Protein AF-U2KYF9-F1 (afdb_monomer_lite)

Secondary structure (DSSP, 8-state):
---HHHHHHHHHHHHHHHHHHHHHHHHHHHHHHHH-TT-TTHHHHHHHHHHHSSB---BTTBPPPHHHHHHHTGGGTHHHHH-HHHHHHHHHHHHHHHT----S-HHHHHHHHHHHHHHHHHHHHHHHHHHSB--HHHHHHHHHHHHHTTT-----

Organism: NCBI:txid411473

pLDDT: mean 89.83, std 11.72, range [38.5, 98.12]

Foldseek 3Di:
DPDPPVVLVVVLVVQLVLQAVLQVLLLLLLLLCLQCVPAPCNVVSLVSNQVSDFFDDARPNAFDALVSSLVSHCVVVLCCLQDLVNQVVSQVVSCVVRVHDGPDDSNVSSVLSSVLSVVLSSVSSNCCNVPRGHDSVVSVVSSVVSSVVVVNDDDD

Sequence (156 aa):
MRLFVTERADLLRDLERELSSRTDKIIDTIIQLYLFPENADAKKWKFEIARNLNSVSVIKKKLPTAKQLYKWTYYKKWDLVTDIAWMSVTIRDIEYKCHAKVTEPVETVCKDVDDICCKYFHWLTHELSTYGCVANAQIDEKLDELLRDKGRFNNM

Structure (mmCIF, N/CA/C/O backbone):
data_AF-U2KYF9-F1
#
_entry.id   AF-U2KYF9-F1
#
loop_
_atom_site.group_PDB
_atom_site.id
_atom_site.type_symbol
_atom_site.label_atom_id
_atom_site.label_alt_id
_atom_site.label_comp_id
_atom_site.label_asym_id
_atom_site.label_entity_id
_atom_site.label_seq_id
_atom_site.pdbx_PDB_ins_code
_atom_site.Cartn_x
_atom_site.Cartn_y
_atom_site.Cartn_z
_atom_site.occupancy
_atom_site.B_iso_or_equiv
_atom_site.auth_seq_id
_atom_site.auth_comp_id
_atom_site.auth_asym_id
_atom_site.auth_atom_id
_atom_site.pdbx_PDB_model_num
ATOM 1 N N . MET A 1 1 ? 33.508 12.098 -24.186 1.00 41.44 1 MET A N 1
ATOM 2 C CA . MET A 1 1 ? 32.037 12.248 -24.106 1.00 41.44 1 MET A CA 1
ATOM 3 C C . MET A 1 1 ? 31.478 11.239 -23.094 1.00 41.44 1 MET A C 1
ATOM 5 O O . MET A 1 1 ? 31.289 10.080 -23.433 1.00 41.44 1 MET A O 1
ATOM 9 N N . ARG A 1 2 ? 31.316 11.645 -21.823 1.00 40.03 2 ARG A N 1
ATOM 10 C CA . ARG A 1 2 ? 30.816 10.827 -20.689 1.00 40.03 2 ARG A CA 1
ATOM 11 C C . ARG A 1 2 ? 29.688 11.578 -19.950 1.00 40.03 2 ARG A C 1
ATOM 13 O O . ARG A 1 2 ? 29.793 11.831 -18.760 1.00 40.03 2 ARG A O 1
ATOM 20 N N . LEU A 1 3 ? 28.637 11.983 -20.667 1.00 43.81 3 LEU A N 1
ATOM 21 C CA . LEU A 1 3 ? 27.519 12.764 -20.097 1.00 43.81 3 LEU A CA 1
ATOM 22 C C . LEU A 1 3 ? 26.233 11.943 -19.856 1.00 43.81 3 LEU A C 1
ATOM 24 O O . LEU A 1 3 ? 25.348 12.388 -19.144 1.00 43.81 3 LEU A O 1
ATOM 28 N N . PHE A 1 4 ? 26.132 10.711 -20.369 1.00 50.03 4 PHE A N 1
ATOM 29 C CA . PHE A 1 4 ? 24.870 9.945 -20.341 1.00 50.03 4 PHE A CA 1
ATOM 30 C C . PHE A 1 4 ? 24.603 9.124 -19.067 1.00 50.03 4 P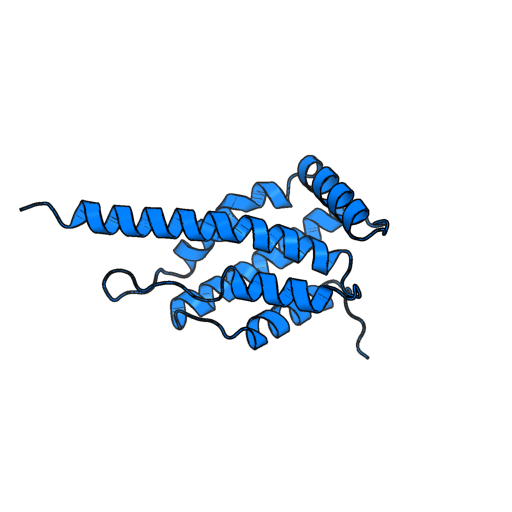HE A C 1
A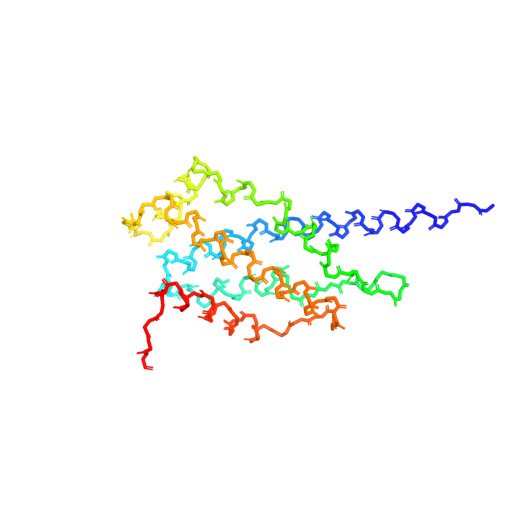TOM 32 O O . PHE A 1 4 ? 23.476 8.652 -18.868 1.00 50.03 4 PHE A O 1
ATOM 39 N N . VAL A 1 5 ? 25.632 8.881 -18.247 1.00 54.34 5 VAL A N 1
ATOM 40 C CA . VAL A 1 5 ? 25.530 8.027 -17.047 1.00 54.34 5 VAL A CA 1
ATOM 41 C C . VAL A 1 5 ? 24.889 8.794 -15.889 1.00 54.34 5 VAL A C 1
ATOM 43 O O . VAL A 1 5 ? 24.039 8.234 -15.199 1.00 54.34 5 VAL A O 1
ATOM 46 N N . THR A 1 6 ? 25.227 10.075 -15.735 1.00 61.53 6 THR A N 1
ATOM 47 C CA . THR A 1 6 ? 24.684 10.978 -14.710 1.00 61.53 6 THR A CA 1
ATOM 48 C C . THR A 1 6 ? 23.179 11.172 -14.881 1.00 61.53 6 THR A C 1
ATOM 50 O O . THR A 1 6 ? 22.431 10.807 -13.983 1.00 61.53 6 THR A O 1
ATOM 53 N N . GLU A 1 7 ? 22.706 11.530 -16.080 1.00 75.12 7 GLU A N 1
ATOM 54 C CA . GLU A 1 7 ? 21.271 11.760 -16.337 1.00 75.12 7 GLU A CA 1
ATOM 55 C C . GLU A 1 7 ? 20.382 10.549 -16.013 1.00 75.12 7 GLU A C 1
ATOM 57 O O . GLU A 1 7 ? 19.276 10.690 -15.503 1.00 75.12 7 GLU A O 1
ATOM 62 N N . ARG A 1 8 ? 20.844 9.323 -16.303 1.00 77.50 8 ARG A N 1
ATOM 63 C CA . ARG A 1 8 ? 20.060 8.116 -15.986 1.00 77.50 8 ARG A CA 1
ATOM 64 C C . ARG A 1 8 ? 20.015 7.866 -14.482 1.00 77.50 8 ARG A C 1
ATOM 66 O O . ARG A 1 8 ? 18.974 7.467 -13.971 1.00 77.50 8 ARG A O 1
ATOM 73 N N . ALA A 1 9 ? 21.146 8.030 -13.803 1.00 82.88 9 ALA A N 1
ATOM 74 C CA . ALA A 1 9 ? 21.234 7.828 -12.364 1.00 82.88 9 ALA A CA 1
ATOM 75 C C . ALA A 1 9 ? 20.440 8.889 -11.590 1.00 82.88 9 ALA A C 1
ATOM 77 O O . ALA A 1 9 ? 19.928 8.583 -10.516 1.00 82.88 9 ALA A O 1
ATOM 78 N N . ASP A 1 10 ? 20.338 10.103 -12.125 1.00 86.38 10 ASP A N 1
ATOM 79 C CA . ASP A 1 10 ? 19.554 11.189 -11.537 1.00 86.38 10 ASP A CA 1
ATOM 80 C C . ASP A 1 10 ? 18.050 10.927 -11.714 1.00 86.38 10 ASP A C 1
ATOM 82 O O . ASP A 1 10 ? 17.328 10.902 -10.723 1.00 86.38 10 ASP A O 1
ATOM 86 N N . LEU A 1 11 ? 17.598 10.543 -12.918 1.00 85.81 11 LEU A N 1
ATOM 87 C CA . LEU A 1 11 ? 16.197 10.154 -13.161 1.00 85.81 11 LEU A CA 1
ATOM 88 C C . LEU A 1 11 ? 15.727 8.993 -12.270 1.00 85.81 11 LEU A C 1
ATOM 90 O O . LEU A 1 11 ? 14.596 8.987 -11.793 1.00 85.81 11 LEU A O 1
ATOM 94 N N . LEU A 1 12 ? 16.587 7.992 -12.047 1.00 86.44 12 LEU A N 1
ATOM 95 C CA . LEU A 1 12 ? 16.263 6.868 -11.162 1.00 86.44 12 LEU A CA 1
ATOM 96 C C . LEU A 1 12 ? 16.163 7.311 -9.697 1.00 86.44 12 LEU A C 1
ATOM 98 O O . LEU A 1 12 ? 15.288 6.826 -8.987 1.00 86.44 12 LEU A O 1
ATOM 102 N N . ARG A 1 13 ? 17.028 8.233 -9.258 1.00 88.44 13 ARG A N 1
ATOM 103 C CA . ARG A 1 13 ? 16.991 8.796 -7.900 1.00 88.44 13 ARG A CA 1
ATOM 104 C C . ARG A 1 13 ? 15.761 9.669 -7.675 1.00 88.44 13 ARG A C 1
ATOM 106 O O . ARG A 1 13 ? 15.155 9.588 -6.609 1.00 88.44 13 ARG A O 1
ATOM 113 N N . ASP A 1 14 ? 15.372 10.464 -8.667 1.00 88.88 14 ASP A N 1
ATOM 114 C CA . ASP A 1 14 ? 14.158 11.276 -8.597 1.00 88.88 14 ASP A CA 1
ATOM 115 C C . ASP A 1 14 ? 12.908 10.398 -8.507 1.00 88.88 14 ASP A C 1
ATOM 117 O O . ASP A 1 14 ? 12.078 10.623 -7.624 1.00 88.88 14 ASP A O 1
ATOM 121 N N . LEU A 1 15 ? 12.819 9.349 -9.335 1.00 88.75 15 LEU A N 1
ATOM 122 C CA . LEU A 1 15 ? 11.722 8.384 -9.266 1.00 88.75 15 LEU A CA 1
ATOM 123 C C . LEU A 1 15 ? 11.694 7.654 -7.915 1.00 88.75 15 LEU A C 1
ATOM 125 O O . LEU A 1 15 ? 10.640 7.514 -7.305 1.00 88.75 15 LEU A O 1
ATOM 129 N N . GLU A 1 16 ? 12.844 7.203 -7.418 1.00 91.88 16 GLU A N 1
ATOM 130 C CA . GLU A 1 16 ? 12.946 6.556 -6.108 1.00 91.88 16 GLU A CA 1
ATOM 131 C C . GLU A 1 16 ? 12.447 7.468 -4.976 1.00 91.88 16 GLU A C 1
ATOM 133 O O . GLU A 1 16 ? 11.698 7.020 -4.105 1.00 91.88 16 GLU A O 1
ATOM 138 N N . ARG A 1 17 ? 12.818 8.753 -4.997 1.00 89.94 17 ARG A N 1
ATOM 139 C CA . ARG A 1 17 ? 12.352 9.744 -4.017 1.00 89.94 17 ARG A CA 1
ATOM 140 C C . ARG A 1 17 ? 10.843 9.968 -4.115 1.00 89.94 17 ARG A C 1
ATOM 142 O O . ARG A 1 17 ? 10.169 10.022 -3.088 1.00 89.94 17 ARG A O 1
ATOM 149 N N . GLU A 1 18 ? 10.320 10.091 -5.332 1.00 89.88 18 GLU A N 1
ATOM 150 C CA . GLU A 1 18 ? 8.889 10.259 -5.595 1.00 89.88 18 GLU A CA 1
ATOM 151 C C . GLU A 1 18 ? 8.074 9.072 -5.062 1.00 89.88 18 GLU A C 1
ATOM 153 O O . GLU A 1 18 ? 7.121 9.264 -4.304 1.00 89.88 18 GLU A O 1
ATOM 158 N N . LEU A 1 19 ? 8.480 7.845 -5.401 1.00 91.06 19 LEU A N 1
ATOM 159 C CA . LEU A 1 19 ? 7.808 6.619 -4.967 1.00 91.06 19 LEU A CA 1
ATOM 160 C C . LEU A 1 19 ? 7.846 6.457 -3.448 1.00 91.06 19 LEU A C 1
ATOM 162 O O . LEU A 1 19 ? 6.818 6.168 -2.832 1.00 91.06 19 LEU A O 1
ATOM 166 N N . SER A 1 20 ? 9.003 6.702 -2.831 1.00 89.94 20 SER A N 1
ATOM 167 C CA . SER A 1 20 ? 9.147 6.597 -1.381 1.00 89.94 20 SER A CA 1
ATOM 168 C C . SER A 1 20 ? 8.264 7.604 -0.640 1.00 89.94 20 SER A C 1
ATOM 170 O O . SER A 1 20 ? 7.666 7.240 0.365 1.00 89.94 20 SER A O 1
ATOM 172 N N . SER A 1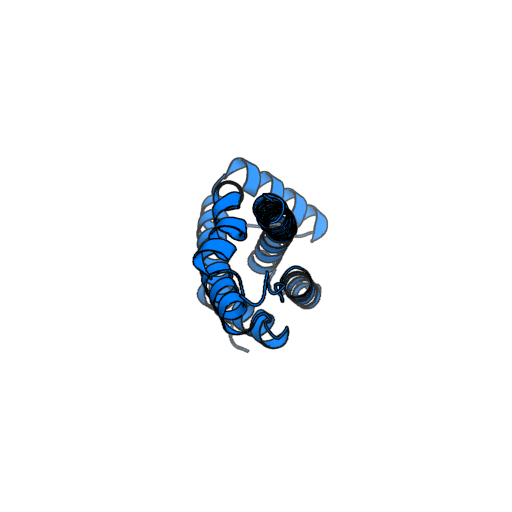 21 ? 8.140 8.838 -1.141 1.00 88.38 21 SER A N 1
ATOM 173 C CA . SER A 1 21 ? 7.265 9.865 -0.555 1.00 88.38 21 SER A CA 1
ATOM 174 C C . SER A 1 21 ? 5.779 9.499 -0.631 1.00 88.38 21 SER A C 1
ATOM 176 O O . SER A 1 21 ? 5.015 9.837 0.272 1.00 88.38 21 SER A O 1
ATOM 178 N N . ARG A 1 22 ? 5.354 8.846 -1.715 1.00 91.88 22 ARG A N 1
ATOM 179 C CA . ARG A 1 22 ? 3.960 8.417 -1.910 1.00 91.88 22 ARG A CA 1
ATOM 180 C C . ARG A 1 22 ? 3.621 7.174 -1.093 1.00 91.88 22 ARG A C 1
ATOM 182 O O . ARG A 1 22 ? 2.482 7.027 -0.668 1.00 91.88 22 ARG A O 1
ATOM 189 N N . THR A 1 23 ? 4.612 6.314 -0.860 1.00 93.25 23 THR A N 1
ATOM 190 C CA . THR A 1 23 ? 4.461 5.062 -0.105 1.00 93.25 23 THR A CA 1
ATOM 191 C C . THR A 1 23 ? 3.990 5.317 1.322 1.00 93.25 23 THR A C 1
ATOM 193 O O . THR A 1 23 ? 3.048 4.661 1.749 1.00 93.25 23 THR A O 1
ATOM 196 N N . ASP A 1 24 ? 4.570 6.300 2.018 1.00 90.88 24 ASP A N 1
ATOM 197 C CA . ASP A 1 24 ? 4.188 6.635 3.401 1.00 90.88 24 ASP A CA 1
ATOM 198 C C . ASP A 1 24 ? 2.690 6.953 3.500 1.00 90.88 24 ASP A C 1
ATOM 200 O O . ASP A 1 24 ? 1.969 6.373 4.305 1.00 90.88 24 ASP A O 1
ATOM 204 N N . LYS A 1 25 ? 2.194 7.793 2.582 1.00 91.94 25 LYS A N 1
ATOM 205 C CA . LYS A 1 25 ? 0.772 8.154 2.523 1.00 91.94 25 LYS A CA 1
ATOM 206 C C . LYS A 1 25 ? -0.120 6.949 2.254 1.00 91.94 25 LYS A C 1
ATOM 208 O O . LYS A 1 25 ? -1.182 6.839 2.844 1.00 91.94 25 LYS A O 1
ATOM 213 N N . ILE A 1 26 ? 0.300 6.056 1.358 1.00 95.38 26 ILE A N 1
ATOM 214 C CA . ILE A 1 26 ? -0.467 4.847 1.042 1.00 95.38 26 ILE A CA 1
ATOM 215 C C . ILE A 1 26 ? -0.560 3.939 2.269 1.00 95.38 26 ILE A C 1
ATOM 217 O O . ILE A 1 26 ? -1.640 3.432 2.548 1.00 95.38 26 ILE A O 1
ATOM 221 N N . ILE A 1 27 ? 0.539 3.760 3.005 1.00 95.44 27 ILE A N 1
ATOM 222 C CA . ILE A 1 27 ? 0.562 2.959 4.234 1.00 95.44 27 ILE A CA 1
ATOM 223 C C . ILE A 1 27 ? -0.394 3.555 5.273 1.00 95.44 27 ILE A C 1
ATOM 225 O O . ILE A 1 27 ? -1.253 2.833 5.774 1.00 95.44 27 ILE A O 1
ATOM 229 N N . ASP A 1 28 ? -0.316 4.863 5.533 1.00 93.88 28 ASP A N 1
ATOM 230 C CA . ASP A 1 28 ? -1.218 5.545 6.471 1.00 93.88 28 ASP A CA 1
ATOM 231 C C . ASP A 1 28 ? -2.691 5.327 6.096 1.00 93.88 28 ASP A C 1
ATOM 233 O O . ASP A 1 28 ? -3.523 4.991 6.942 1.00 93.88 28 ASP A O 1
ATOM 237 N N . THR A 1 29 ? -3.020 5.462 4.810 1.00 95.44 29 THR A N 1
ATOM 238 C CA . THR A 1 29 ? -4.387 5.273 4.318 1.00 95.44 29 THR A CA 1
ATOM 239 C C . THR A 1 29 ? -4.839 3.807 4.365 1.00 95.44 29 THR A C 1
ATOM 241 O O . THR A 1 29 ? -6.010 3.537 4.635 1.00 95.44 29 THR A O 1
ATOM 244 N N . ILE A 1 30 ? -3.933 2.841 4.168 1.00 96.50 30 ILE A N 1
ATOM 245 C CA . ILE A 1 30 ? -4.225 1.411 4.371 1.00 96.50 30 ILE A CA 1
ATOM 246 C C . ILE A 1 30 ? -4.533 1.133 5.846 1.00 96.50 30 ILE A C 1
ATOM 248 O O . ILE A 1 30 ? -5.486 0.410 6.130 1.00 96.50 30 ILE A O 1
ATOM 252 N N . ILE A 1 31 ? -3.789 1.729 6.785 1.00 96.25 31 ILE A N 1
ATOM 253 C CA . ILE A 1 31 ? -4.060 1.587 8.224 1.00 96.25 31 ILE A CA 1
ATOM 254 C C . ILE A 1 31 ? -5.460 2.124 8.552 1.00 96.25 31 ILE A C 1
ATOM 256 O O . ILE A 1 31 ? -6.228 1.453 9.237 1.00 96.25 31 ILE A O 1
ATOM 260 N N . GLN A 1 32 ? -5.835 3.290 8.016 1.00 95.50 32 GLN A N 1
ATOM 261 C CA . GLN A 1 32 ? -7.180 3.852 8.200 1.00 95.50 32 GLN A CA 1
ATOM 262 C C . GLN A 1 32 ? -8.277 2.910 7.690 1.00 95.50 32 GLN A C 1
ATOM 264 O O . GLN A 1 32 ? -9.239 2.643 8.409 1.00 95.50 32 GLN A O 1
ATOM 269 N N . LEU A 1 33 ? -8.114 2.374 6.476 1.00 95.75 33 LEU A N 1
ATOM 270 C CA . LEU A 1 33 ? -9.057 1.421 5.885 1.00 95.75 33 LEU A CA 1
ATOM 271 C C . LEU A 1 33 ? -9.147 0.113 6.672 1.00 95.75 33 LEU A C 1
ATOM 273 O O . LEU A 1 33 ? -10.229 -0.453 6.785 1.00 95.75 33 LEU A O 1
ATOM 277 N N . TYR A 1 34 ? -8.028 -0.365 7.208 1.00 96.12 34 TYR A N 1
ATOM 278 C CA . TYR A 1 34 ? -7.990 -1.578 8.013 1.00 96.12 34 TYR A CA 1
ATOM 279 C C . TYR A 1 34 ? -8.737 -1.415 9.343 1.00 96.12 34 TYR A C 1
ATOM 281 O O . TYR A 1 34 ? -9.508 -2.295 9.724 1.00 96.12 34 TYR A O 1
ATOM 289 N N . LEU A 1 35 ? -8.527 -0.288 10.028 1.00 95.00 35 LEU A N 1
ATOM 290 C CA . LEU A 1 35 ? -9.131 -0.011 11.334 1.00 95.00 35 LEU A CA 1
ATOM 291 C C . LEU A 1 35 ? -10.610 0.371 11.226 1.00 95.00 35 LEU A C 1
ATOM 293 O O . LEU A 1 35 ? -11.414 -0.023 12.067 1.00 95.00 35 LEU A O 1
ATOM 297 N N . PHE A 1 36 ? -10.977 1.135 10.194 1.00 93.94 36 PHE A N 1
ATOM 298 C CA . PHE A 1 36 ? -12.325 1.676 10.027 1.00 93.94 36 PHE A CA 1
ATOM 299 C C . PHE A 1 36 ? -12.872 1.448 8.605 1.00 93.94 36 PHE A C 1
ATOM 301 O O . PHE A 1 36 ? -13.176 2.410 7.895 1.00 93.94 36 PHE A O 1
ATOM 308 N N . PRO A 1 37 ? -13.048 0.184 8.177 1.00 91.25 37 PRO A N 1
ATOM 309 C CA . PRO A 1 37 ? -13.467 -0.160 6.812 1.00 91.25 37 PRO A CA 1
ATOM 310 C C . PRO A 1 37 ? -14.864 0.367 6.445 1.00 91.25 37 PRO A C 1
ATOM 312 O O . PRO A 1 37 ? -15.136 0.645 5.279 1.00 91.25 37 PRO A O 1
ATOM 315 N N . GLU A 1 38 ? -15.739 0.541 7.438 1.00 89.19 38 GLU A N 1
ATOM 316 C CA . GLU A 1 38 ? -17.117 1.027 7.276 1.00 89.19 38 GLU A CA 1
ATOM 317 C C . GLU A 1 38 ? -17.249 2.552 7.438 1.00 89.19 38 GLU A C 1
ATOM 319 O O . GLU A 1 38 ? -18.356 3.092 7.424 1.00 89.19 38 GLU A O 1
ATOM 324 N N . ASN A 1 39 ? -16.136 3.276 7.605 1.00 91.75 39 ASN A N 1
ATOM 325 C CA . ASN A 1 39 ? -16.174 4.730 7.722 1.00 91.75 39 ASN A CA 1
ATOM 326 C C . ASN A 1 39 ? -16.763 5.363 6.448 1.00 91.75 39 ASN A C 1
ATOM 328 O O . ASN A 1 39 ? -16.468 4.933 5.332 1.00 91.75 39 ASN A O 1
ATOM 332 N N . ALA A 1 40 ? -17.543 6.436 6.599 1.00 90.19 40 ALA A N 1
ATOM 333 C CA . ALA A 1 40 ? -18.086 7.192 5.469 1.00 90.19 40 ALA A CA 1
ATOM 334 C C . ALA A 1 40 ? -16.993 7.680 4.491 1.00 90.19 40 ALA A C 1
ATOM 336 O O . ALA A 1 40 ? -17.234 7.776 3.286 1.00 90.19 40 ALA A O 1
ATOM 337 N N . ASP A 1 41 ? -15.781 7.928 4.993 1.00 92.00 41 ASP A N 1
ATOM 338 C CA . ASP A 1 41 ? -14.621 8.342 4.205 1.00 92.00 41 ASP A CA 1
ATOM 339 C C . ASP A 1 41 ? -13.846 7.175 3.563 1.00 92.00 41 ASP A C 1
ATOM 341 O O . ASP A 1 41 ? -12.932 7.422 2.776 1.00 92.00 41 ASP A O 1
ATOM 345 N N . ALA A 1 42 ? -14.211 5.908 3.789 1.00 91.56 42 ALA A N 1
ATOM 346 C CA . ALA A 1 42 ? -13.469 4.757 3.257 1.00 91.56 42 ALA A CA 1
ATOM 347 C C . ALA A 1 42 ? -13.318 4.803 1.724 1.00 91.56 42 ALA A C 1
ATOM 349 O O . ALA A 1 42 ? -12.248 4.540 1.172 1.00 91.56 42 ALA A O 1
ATOM 350 N N . LYS A 1 43 ? -14.362 5.231 1.003 1.00 91.56 43 LYS A N 1
ATOM 351 C CA . LYS A 1 43 ? -14.289 5.419 -0.456 1.00 91.56 43 LYS A CA 1
ATOM 352 C C . LYS A 1 43 ? -13.283 6.507 -0.854 1.00 91.56 43 LYS A C 1
ATOM 354 O O . LYS A 1 43 ? -12.589 6.374 -1.861 1.00 91.56 43 LYS A O 1
ATOM 359 N N . LYS A 1 44 ? -13.197 7.584 -0.071 1.00 93.94 44 LYS A N 1
ATOM 360 C CA . LYS A 1 44 ? -12.234 8.670 -0.286 1.00 93.94 44 LYS A CA 1
ATOM 361 C C . LYS A 1 44 ? -10.807 8.183 -0.031 1.00 93.94 44 LYS A C 1
ATOM 363 O O . LYS A 1 44 ? -9.927 8.491 -0.826 1.00 93.94 44 LYS A O 1
ATOM 368 N N . TRP A 1 45 ? -10.592 7.380 1.004 1.00 95.12 45 TRP A N 1
ATOM 369 C CA . TRP A 1 45 ? -9.292 6.782 1.320 1.00 95.12 45 TRP A CA 1
ATOM 370 C C . TRP A 1 45 ? -8.783 5.867 0.200 1.00 95.12 45 TRP A C 1
ATOM 372 O O . TRP A 1 45 ? -7.648 6.012 -0.252 1.00 95.12 45 TRP A O 1
ATOM 382 N N . LYS A 1 46 ? -9.634 4.998 -0.356 1.00 94.06 46 LYS A N 1
ATOM 383 C CA . LYS A 1 46 ? -9.261 4.186 -1.531 1.00 94.06 46 LYS A CA 1
ATOM 384 C C . LYS A 1 46 ? -8.858 5.050 -2.731 1.00 94.06 46 LYS A C 1
ATOM 386 O O . LYS A 1 46 ? -7.814 4.835 -3.348 1.00 94.06 46 LYS A O 1
ATOM 391 N N . PHE A 1 47 ? -9.625 6.107 -2.996 1.00 93.56 47 PHE A N 1
ATOM 392 C CA . PHE A 1 47 ? -9.297 7.069 -4.045 1.00 93.56 47 PHE A CA 1
ATOM 393 C C . PHE A 1 47 ? -7.966 7.798 -3.794 1.00 93.56 47 PHE A C 1
ATOM 395 O O . PHE A 1 47 ? -7.218 8.057 -4.739 1.00 93.56 47 PHE A O 1
ATOM 402 N N . GLU A 1 48 ? -7.639 8.119 -2.541 1.00 94.06 48 GLU A N 1
ATOM 403 C CA . GLU A 1 48 ? -6.344 8.692 -2.164 1.00 94.06 48 GLU A CA 1
ATOM 404 C C . GLU A 1 48 ? -5.195 7.721 -2.453 1.00 94.06 48 GLU A C 1
ATOM 406 O O . GLU A 1 48 ? -4.199 8.137 -3.053 1.00 94.06 48 GLU A O 1
ATOM 411 N N . ILE A 1 49 ? -5.336 6.433 -2.127 1.00 94.44 49 ILE A N 1
ATOM 412 C CA . ILE A 1 49 ? -4.337 5.408 -2.471 1.00 94.44 49 ILE A CA 1
ATOM 413 C C . ILE A 1 49 ? -4.130 5.356 -3.988 1.00 94.44 49 ILE A C 1
ATOM 415 O O . ILE A 1 49 ? -2.997 5.495 -4.463 1.00 94.44 49 ILE A O 1
ATOM 419 N N . ALA A 1 50 ? -5.221 5.253 -4.751 1.00 92.62 50 ALA A N 1
ATOM 420 C CA . ALA A 1 50 ? -5.165 5.193 -6.207 1.00 92.62 50 ALA A CA 1
ATOM 421 C C . ALA A 1 50 ? -4.498 6.438 -6.817 1.00 92.62 50 ALA A C 1
ATOM 423 O O . ALA A 1 50 ? -3.709 6.341 -7.752 1.00 92.62 50 ALA A O 1
ATOM 424 N N . ARG A 1 51 ? -4.740 7.630 -6.264 1.00 90.31 51 ARG A N 1
ATOM 425 C CA . ARG A 1 51 ? -4.104 8.865 -6.749 1.00 90.31 51 ARG A CA 1
ATOM 426 C C . ARG A 1 51 ? -2.632 8.997 -6.389 1.00 90.31 51 ARG A C 1
ATOM 428 O O . ARG A 1 51 ? -1.914 9.695 -7.104 1.00 90.31 51 ARG A O 1
ATOM 435 N N . ASN A 1 52 ? -2.185 8.398 -5.288 1.00 91.12 52 ASN A N 1
ATOM 436 C CA . ASN A 1 52 ? -0.789 8.501 -4.876 1.00 91.12 52 ASN A CA 1
ATOM 437 C C . ASN A 1 52 ? 0.119 7.634 -5.759 1.00 91.12 52 ASN A C 1
ATOM 439 O O . ASN A 1 52 ? 1.196 8.097 -6.139 1.00 91.12 52 ASN A O 1
ATOM 443 N N . LEU A 1 53 ? -0.297 6.420 -6.138 1.00 88.44 53 LEU A N 1
ATOM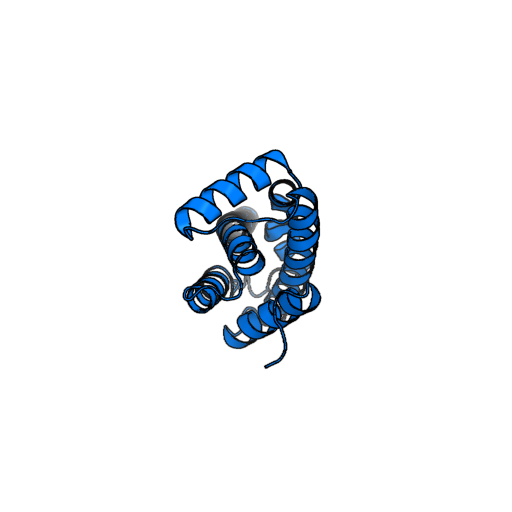 444 C CA . LEU A 1 53 ? 0.524 5.545 -6.979 1.00 88.44 53 LEU A CA 1
ATOM 445 C C . LEU A 1 53 ? -0.308 4.613 -7.872 1.00 88.44 53 LEU A C 1
ATOM 447 O O . LEU A 1 53 ? -0.505 3.446 -7.554 1.00 88.44 53 LEU A O 1
ATOM 451 N N . ASN A 1 54 ? -0.726 5.118 -9.033 1.00 90.94 54 ASN A N 1
ATOM 452 C CA . ASN A 1 54 ? -1.359 4.324 -10.095 1.00 90.94 54 ASN A CA 1
ATOM 453 C C . ASN A 1 54 ? -0.559 4.278 -11.402 1.00 90.94 54 ASN A C 1
ATOM 455 O O . ASN A 1 54 ? -1.002 3.669 -12.370 1.00 90.94 54 ASN A O 1
ATOM 459 N N . SER A 1 55 ? 0.589 4.948 -11.480 1.00 92.62 55 SER A N 1
ATOM 460 C CA . SER A 1 55 ? 1.398 4.995 -12.697 1.00 92.62 55 SER A CA 1
ATOM 461 C C . SER A 1 55 ? 2.868 5.238 -12.394 1.00 92.62 55 SER A C 1
ATOM 463 O O . SER A 1 55 ? 3.222 5.825 -11.370 1.00 92.62 55 SER A O 1
ATOM 465 N N . VAL A 1 56 ? 3.728 4.764 -13.296 1.00 91.75 56 VAL A N 1
ATOM 466 C CA . VAL A 1 56 ? 5.176 4.974 -13.254 1.00 91.75 56 VAL A CA 1
ATOM 467 C C . VAL A 1 56 ? 5.692 5.380 -14.627 1.00 91.75 56 VAL A C 1
ATOM 469 O O . VAL A 1 56 ? 5.310 4.829 -15.659 1.00 91.75 56 VAL A O 1
ATOM 472 N N . SER A 1 57 ? 6.596 6.353 -14.639 1.00 86.38 57 SER A N 1
ATOM 473 C CA . SER A 1 57 ? 7.168 6.875 -15.876 1.00 86.38 57 SER A CA 1
ATOM 474 C C . SER A 1 57 ? 8.157 5.896 -16.509 1.00 86.38 57 SER A C 1
ATOM 476 O O . SER A 1 57 ? 8.977 5.263 -15.838 1.00 86.38 57 SER A O 1
ATOM 478 N N . VAL A 1 58 ? 8.135 5.829 -17.840 1.00 84.81 58 VAL A N 1
ATOM 479 C CA . VAL A 1 58 ? 9.126 5.092 -18.629 1.00 84.81 58 VAL A CA 1
ATOM 480 C C . VAL A 1 58 ? 10.475 5.812 -18.554 1.00 84.81 58 VAL A C 1
ATOM 482 O O . VAL A 1 58 ? 10.590 6.981 -18.915 1.00 84.81 58 VAL A O 1
ATOM 485 N N . ILE A 1 59 ? 11.536 5.100 -18.170 1.00 83.44 59 ILE A N 1
ATOM 486 C CA . ILE A 1 59 ? 12.899 5.639 -18.120 1.00 83.44 59 ILE A CA 1
ATOM 487 C C . ILE A 1 59 ? 13.681 5.126 -19.328 1.00 83.44 59 ILE A C 1
ATOM 489 O O . ILE A 1 59 ? 13.958 3.934 -19.452 1.00 83.44 59 ILE A O 1
ATOM 493 N N . LYS A 1 60 ? 14.073 6.034 -20.233 1.00 79.50 60 LYS A N 1
ATOM 494 C CA . LYS A 1 60 ? 14.853 5.711 -21.448 1.00 79.50 60 LYS A CA 1
ATOM 495 C C . LYS A 1 60 ? 14.267 4.511 -22.223 1.00 79.50 60 LYS A C 1
ATOM 497 O O . LYS A 1 60 ? 14.986 3.574 -22.564 1.00 79.50 60 LYS A O 1
ATOM 502 N N . LYS A 1 61 ? 12.958 4.566 -22.510 1.00 82.69 61 LYS A N 1
ATOM 503 C CA . LYS A 1 61 ? 12.168 3.546 -23.238 1.00 82.69 61 LYS A CA 1
ATOM 504 C C . LYS A 1 61 ? 11.924 2.221 -22.494 1.00 82.69 61 LYS A C 1
ATOM 506 O O . LYS A 1 61 ? 11.441 1.280 -23.114 1.00 82.69 61 LYS A O 1
ATOM 511 N N . LYS A 1 62 ? 12.254 2.115 -21.202 1.00 87.31 62 LYS A N 1
ATOM 512 C CA . LYS A 1 62 ? 11.975 0.919 -20.391 1.00 87.31 62 LYS A CA 1
ATOM 513 C C . LYS A 1 62 ? 11.269 1.277 -19.087 1.00 87.31 62 LYS A C 1
ATOM 515 O O . LYS A 1 62 ? 11.622 2.265 -18.446 1.00 87.31 62 LYS A O 1
ATOM 520 N N . LEU A 1 63 ? 10.296 0.463 -18.692 1.00 90.88 63 LEU A N 1
ATOM 521 C CA . LEU A 1 63 ? 9.708 0.535 -17.358 1.00 90.88 63 LEU A CA 1
ATOM 522 C C . LEU A 1 63 ? 10.699 -0.011 -16.316 1.00 90.88 63 LEU A C 1
ATOM 524 O O . LEU A 1 63 ? 11.499 -0.901 -16.637 1.00 90.88 63 LEU A O 1
ATOM 528 N N . PRO A 1 64 ? 10.691 0.513 -15.080 1.00 92.50 64 PRO A N 1
ATOM 529 C CA . PRO A 1 64 ? 11.402 -0.114 -13.976 1.00 92.50 64 PRO A CA 1
ATOM 530 C C . PRO A 1 64 ? 10.851 -1.517 -13.701 1.00 92.50 64 PRO A C 1
ATOM 532 O O . PRO A 1 64 ? 9.663 -1.782 -13.858 1.00 92.50 64 PRO A O 1
ATOM 535 N N . THR A 1 65 ? 11.720 -2.424 -13.261 1.00 94.75 65 THR A N 1
ATOM 536 C CA . THR A 1 65 ? 11.299 -3.790 -12.908 1.00 94.75 65 THR A CA 1
ATOM 537 C C . THR A 1 65 ? 10.469 -3.804 -11.622 1.00 94.75 65 THR A C 1
ATOM 539 O O . THR A 1 65 ? 10.719 -2.987 -10.732 1.00 94.75 65 THR A O 1
ATOM 542 N N . ALA A 1 66 ? 9.564 -4.779 -11.464 1.00 95.69 66 ALA A N 1
ATOM 543 C CA . ALA A 1 66 ? 8.778 -4.950 -10.235 1.00 95.69 66 ALA A CA 1
ATOM 544 C C . ALA A 1 66 ? 9.666 -4.973 -8.980 1.00 95.69 66 ALA A C 1
ATOM 546 O O . ALA A 1 66 ? 9.422 -4.248 -8.022 1.00 95.69 66 ALA A O 1
ATOM 547 N N . LYS A 1 67 ? 10.787 -5.709 -9.032 1.00 95.56 67 LYS A N 1
ATOM 548 C CA . LYS A 1 67 ? 11.771 -5.775 -7.940 1.00 95.56 67 LYS A CA 1
ATOM 549 C C . LYS A 1 67 ? 12.332 -4.402 -7.555 1.00 95.56 67 LYS A C 1
ATOM 551 O O . LYS A 1 67 ? 12.559 -4.144 -6.376 1.00 95.56 67 LYS A O 1
ATOM 556 N N . GLN A 1 68 ? 12.594 -3.529 -8.528 1.00 93.94 68 GLN A N 1
ATOM 557 C CA . GLN A 1 68 ? 13.080 -2.174 -8.252 1.00 93.94 68 GLN A CA 1
ATOM 558 C C . GLN A 1 68 ? 11.985 -1.292 -7.661 1.00 93.94 68 GLN A C 1
ATOM 560 O O . GLN A 1 68 ? 12.236 -0.624 -6.663 1.00 93.94 68 GLN A O 1
ATOM 565 N N . LEU A 1 69 ? 10.779 -1.326 -8.231 1.00 95.06 69 LEU A N 1
ATOM 566 C CA . LEU A 1 69 ? 9.637 -0.574 -7.711 1.00 95.06 69 LEU A CA 1
ATOM 567 C C . LEU A 1 69 ? 9.309 -0.991 -6.271 1.00 95.06 69 LEU A C 1
ATOM 569 O O . LEU A 1 69 ? 9.146 -0.132 -5.411 1.00 95.06 69 LEU A O 1
ATOM 573 N N . TYR A 1 70 ? 9.305 -2.292 -5.977 1.00 96.19 70 TYR A N 1
ATOM 574 C CA . TYR A 1 70 ? 9.090 -2.814 -4.626 1.00 96.19 70 TYR A CA 1
ATOM 575 C C . TYR A 1 70 ? 10.181 -2.359 -3.651 1.00 96.19 70 TYR A C 1
ATOM 577 O O . TYR A 1 70 ? 9.890 -1.904 -2.546 1.00 96.19 70 TYR A O 1
ATOM 585 N N . LYS A 1 71 ? 11.448 -2.386 -4.090 1.00 95.12 71 LYS A N 1
ATOM 586 C CA . LYS A 1 71 ? 12.579 -1.873 -3.304 1.00 95.12 71 LYS A CA 1
ATOM 587 C C . LYS A 1 71 ? 12.428 -0.386 -2.963 1.00 95.12 71 LYS A C 1
ATOM 589 O O . LYS A 1 71 ? 12.858 0.032 -1.894 1.00 95.12 71 LYS A O 1
ATOM 594 N N . TRP A 1 72 ? 11.881 0.417 -3.872 1.00 94.25 72 TRP A N 1
ATOM 595 C CA . TRP A 1 72 ? 11.713 1.865 -3.690 1.00 94.25 72 TRP A CA 1
ATOM 596 C C . TRP A 1 72 ? 10.414 2.270 -2.999 1.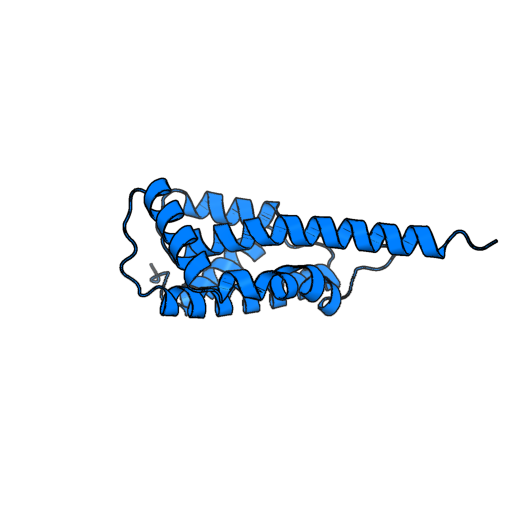00 94.25 72 TRP A C 1
ATOM 598 O O . TRP A 1 72 ? 10.249 3.442 -2.669 1.00 94.25 72 TRP A O 1
ATOM 608 N N . THR A 1 73 ? 9.513 1.316 -2.789 1.00 94.31 73 THR A N 1
ATOM 609 C CA . THR A 1 73 ? 8.246 1.518 -2.095 1.00 94.31 73 THR A CA 1
ATOM 610 C C . THR A 1 73 ? 8.312 0.834 -0.732 1.00 94.31 73 THR A C 1
ATOM 612 O O . THR A 1 73 ? 9.143 1.197 0.102 1.00 94.31 73 THR A O 1
ATOM 615 N N . TYR A 1 74 ? 7.471 -0.166 -0.496 1.00 94.56 74 TYR A N 1
ATOM 616 C CA . TYR A 1 74 ? 7.226 -0.714 0.828 1.00 94.56 74 TYR A CA 1
ATOM 617 C C . TYR A 1 74 ? 8.449 -1.369 1.477 1.00 94.56 74 TYR A C 1
ATOM 619 O O . TYR A 1 74 ? 8.644 -1.192 2.671 1.00 94.56 74 TYR A O 1
ATOM 627 N N . TYR A 1 75 ? 9.354 -2.004 0.721 1.00 93.00 75 TYR A N 1
ATOM 628 C CA . TYR A 1 75 ? 10.566 -2.598 1.313 1.00 93.00 75 TYR A CA 1
ATOM 629 C C . TYR A 1 75 ? 11.413 -1.588 2.110 1.00 93.00 75 TYR A C 1
ATOM 631 O O . TYR A 1 75 ? 12.060 -1.948 3.088 1.00 93.00 75 TYR A O 1
ATOM 639 N N . LYS A 1 76 ? 11.416 -0.313 1.703 1.00 89.25 76 LYS A N 1
ATOM 640 C CA . LYS A 1 76 ? 12.144 0.765 2.388 1.00 89.25 76 LYS A CA 1
ATOM 641 C C . LYS A 1 76 ? 11.448 1.317 3.629 1.00 89.25 76 LYS A C 1
ATOM 643 O O . LYS A 1 76 ? 12.068 2.103 4.335 1.00 89.25 76 LYS A O 1
ATOM 648 N N . LYS A 1 77 ? 10.168 0.998 3.799 1.00 87.94 77 LYS A N 1
ATOM 649 C CA . LYS A 1 77 ? 9.257 1.566 4.801 1.00 87.94 77 LYS A CA 1
ATOM 650 C C . LYS A 1 77 ? 8.622 0.492 5.681 1.00 87.94 77 LYS A C 1
ATOM 652 O O . LYS A 1 77 ? 7.729 0.777 6.469 1.00 87.94 77 LYS A O 1
ATOM 657 N N . TRP A 1 78 ? 9.053 -0.751 5.503 1.00 90.31 78 TRP A N 1
ATOM 658 C CA . TRP A 1 78 ? 8.540 -1.920 6.202 1.00 90.31 78 TRP A CA 1
ATOM 659 C C . TRP A 1 78 ? 8.752 -1.828 7.719 1.00 90.31 78 TRP A C 1
ATOM 661 O O . TRP A 1 78 ? 7.917 -2.269 8.507 1.00 90.31 78 TRP A O 1
ATOM 671 N N . ASP A 1 79 ? 9.843 -1.186 8.124 1.00 88.38 79 ASP A N 1
ATOM 672 C CA . ASP A 1 79 ? 10.155 -0.862 9.511 1.00 88.38 79 ASP A CA 1
ATOM 673 C C . ASP A 1 79 ? 9.062 -0.017 10.175 1.00 88.38 79 ASP A C 1
ATOM 675 O O . ASP A 1 79 ? 8.719 -0.280 11.321 1.00 88.38 79 ASP A O 1
ATOM 679 N N . LEU A 1 80 ? 8.444 0.924 9.453 1.00 81.31 80 LEU A N 1
ATOM 680 C CA . LEU A 1 80 ? 7.346 1.733 9.995 1.00 81.31 80 LEU A CA 1
ATOM 681 C C . LEU A 1 80 ? 6.144 0.869 10.388 1.00 81.31 80 LEU A C 1
ATOM 683 O O . LEU A 1 80 ? 5.555 1.062 11.443 1.00 81.31 80 LEU A O 1
ATOM 687 N N . VAL A 1 81 ? 5.788 -0.108 9.553 1.00 88.12 81 VAL A N 1
ATOM 688 C CA . VAL A 1 81 ? 4.604 -0.952 9.778 1.00 88.12 81 VAL A CA 1
ATOM 689 C C . VAL A 1 81 ? 4.843 -1.988 10.882 1.00 88.12 81 VAL A C 1
ATOM 691 O O . VAL A 1 81 ? 3.910 -2.379 11.585 1.00 88.12 81 VAL A O 1
ATOM 694 N N . THR A 1 82 ? 6.097 -2.406 11.061 1.00 91.12 82 THR A N 1
ATOM 695 C CA . THR A 1 82 ? 6.493 -3.417 12.053 1.00 91.12 82 THR A CA 1
ATOM 696 C C . THR A 1 82 ? 6.947 -2.834 13.394 1.00 91.12 82 THR A C 1
ATOM 698 O O . THR A 1 82 ? 7.024 -3.572 14.378 1.00 91.12 82 THR A O 1
ATOM 701 N N . ASP A 1 83 ? 7.192 -1.525 13.475 1.00 94.12 83 ASP A N 1
ATOM 702 C CA . ASP A 1 83 ? 7.466 -0.818 14.726 1.00 94.12 83 ASP A CA 1
ATOM 703 C C . ASP A 1 83 ? 6.172 -0.582 15.528 1.00 94.12 83 ASP A C 1
ATOM 705 O O . ASP A 1 83 ? 5.315 0.237 15.185 1.00 94.12 83 ASP A O 1
ATOM 709 N N . ILE A 1 84 ? 6.058 -1.284 16.657 1.00 95.38 84 ILE A N 1
ATOM 710 C CA . ILE A 1 84 ? 4.914 -1.211 17.576 1.00 95.38 84 ILE A CA 1
ATOM 711 C C . ILE A 1 84 ? 4.736 0.197 18.163 1.00 95.38 84 ILE A C 1
ATOM 713 O O . ILE A 1 84 ? 3.603 0.653 18.346 1.00 95.38 84 ILE A O 1
ATOM 717 N N . ALA A 1 85 ? 5.825 0.900 18.483 1.00 95.38 85 ALA A N 1
ATOM 718 C CA . ALA A 1 85 ? 5.751 2.226 19.087 1.00 95.38 85 ALA A CA 1
ATOM 719 C C . ALA A 1 85 ? 5.240 3.251 18.071 1.00 95.38 85 ALA A C 1
ATOM 721 O O . ALA A 1 85 ? 4.357 4.050 18.395 1.00 95.38 85 ALA A O 1
ATOM 722 N N . TRP A 1 86 ? 5.744 3.186 16.835 1.00 94.62 86 TRP A N 1
ATOM 723 C CA . TRP A 1 86 ? 5.238 4.008 15.738 1.00 94.62 86 TRP A CA 1
ATOM 724 C C . TRP A 1 86 ? 3.760 3.711 15.465 1.00 94.62 86 TRP A C 1
ATOM 726 O O . TRP A 1 86 ? 2.942 4.632 15.481 1.00 94.62 86 TRP A O 1
ATOM 736 N N . MET A 1 87 ? 3.391 2.432 15.325 1.00 96.19 87 MET A N 1
ATOM 737 C CA . MET A 1 87 ? 2.006 2.026 15.064 1.00 96.19 87 MET A CA 1
ATOM 738 C C . MET A 1 87 ? 1.053 2.494 16.169 1.00 96.19 87 MET A C 1
AT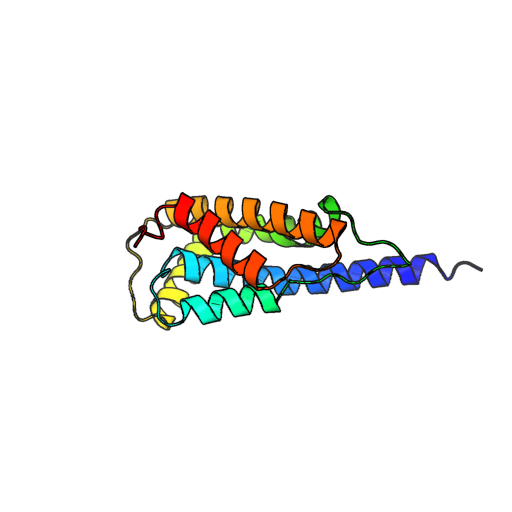OM 740 O O . MET A 1 87 ? -0.040 2.973 15.878 1.00 96.19 87 MET A O 1
ATOM 744 N N . SER A 1 88 ? 1.473 2.430 17.435 1.00 96.19 88 SER A N 1
ATOM 745 C CA . SER A 1 88 ? 0.674 2.916 18.570 1.00 96.19 88 SER A CA 1
ATOM 746 C C . SER A 1 88 ? 0.361 4.413 18.464 1.00 96.19 88 SER A C 1
ATOM 748 O O . SER A 1 88 ? -0.759 4.840 18.750 1.00 96.19 88 SER A O 1
ATOM 750 N N . VAL A 1 89 ? 1.340 5.224 18.047 1.00 95.62 89 VAL A N 1
ATOM 751 C CA . VAL A 1 89 ? 1.141 6.665 17.822 1.00 95.62 89 VAL A CA 1
ATOM 752 C C . VAL A 1 89 ? 0.206 6.893 16.636 1.00 95.62 89 VAL A C 1
ATOM 754 O O . VAL A 1 89 ? -0.745 7.665 16.758 1.00 95.62 89 VAL A O 1
ATOM 757 N N . THR A 1 90 ? 0.422 6.179 15.531 1.00 94.94 90 THR A N 1
ATOM 758 C CA . THR A 1 90 ? -0.403 6.276 14.321 1.00 94.94 90 THR A CA 1
ATOM 759 C C . THR A 1 90 ? -1.863 5.909 14.592 1.00 94.94 90 THR A C 1
ATOM 761 O O . THR A 1 90 ? -2.761 6.654 14.200 1.00 94.94 90 THR A O 1
ATOM 764 N N . ILE A 1 91 ? -2.119 4.816 15.320 1.00 95.56 91 ILE A N 1
ATOM 765 C CA . ILE A 1 91 ? -3.469 4.409 15.733 1.00 95.56 91 ILE A CA 1
ATOM 766 C C . ILE A 1 91 ? -4.133 5.528 16.533 1.00 95.56 91 ILE A C 1
ATOM 768 O O . ILE A 1 91 ? -5.234 5.941 16.183 1.00 95.56 91 ILE A O 1
ATOM 772 N N . ARG A 1 92 ? -3.454 6.078 17.546 1.00 96.06 92 ARG A N 1
ATOM 773 C CA . ARG A 1 92 ? -4.005 7.156 18.382 1.00 96.06 92 ARG A CA 1
ATOM 774 C C . ARG A 1 92 ? -4.382 8.397 17.566 1.00 96.06 92 ARG A C 1
ATOM 776 O O . ARG A 1 92 ? -5.419 9.017 17.808 1.00 96.06 92 ARG A O 1
ATOM 783 N N . ASP A 1 93 ? -3.557 8.767 16.593 1.00 95.38 93 ASP A N 1
ATOM 784 C CA . ASP A 1 93 ? -3.834 9.908 15.718 1.00 95.38 93 ASP A CA 1
ATOM 785 C C . ASP A 1 93 ? -5.032 9.634 14.793 1.00 95.38 93 ASP A C 1
ATOM 787 O O . ASP A 1 93 ? -5.825 10.536 14.505 1.00 95.38 93 ASP A O 1
ATOM 791 N N . ILE A 1 94 ? -5.190 8.390 14.334 1.00 94.00 94 ILE A N 1
ATOM 792 C CA . ILE A 1 94 ? -6.329 7.949 13.524 1.00 94.00 94 ILE A CA 1
ATOM 793 C C . ILE A 1 94 ? -7.616 7.903 14.361 1.00 94.00 94 ILE A C 1
ATOM 795 O O . ILE A 1 94 ? -8.641 8.402 13.897 1.00 94.00 94 ILE A O 1
ATOM 799 N N . GLU A 1 95 ? -7.570 7.393 15.595 1.00 94.00 95 GLU A N 1
ATOM 800 C CA . GLU A 1 95 ? -8.691 7.411 16.546 1.00 94.00 95 GLU A CA 1
ATOM 801 C C . GLU A 1 95 ? -9.201 8.837 16.783 1.00 94.00 95 GLU A C 1
ATOM 803 O O . GLU A 1 95 ? -10.406 9.093 16.733 1.00 94.00 95 GLU A O 1
ATOM 808 N N . TYR A 1 96 ? -8.279 9.787 16.980 1.00 93.94 96 TYR A N 1
ATOM 809 C CA . TYR A 1 96 ? -8.616 11.200 17.145 1.00 93.94 96 TYR A CA 1
ATOM 810 C C . TYR A 1 96 ? -9.319 11.773 15.908 1.00 93.94 96 TYR A C 1
ATOM 812 O O . TYR A 1 96 ? -10.343 12.442 16.043 1.00 93.94 96 TYR A O 1
ATOM 820 N N . LYS A 1 97 ? -8.801 11.487 14.705 1.00 91.31 97 LYS A N 1
ATOM 821 C CA . LYS A 1 97 ? -9.378 11.956 13.432 1.00 91.31 97 LYS A CA 1
ATOM 822 C C . LYS A 1 97 ? -10.742 11.335 13.131 1.00 91.31 97 LYS A C 1
ATOM 824 O O . LYS A 1 97 ? -11.602 12.010 12.578 1.00 91.31 97 LYS A O 1
ATOM 829 N N . CYS A 1 98 ? -10.926 10.058 13.461 1.00 88.56 98 CYS A N 1
ATOM 830 C CA . CYS A 1 98 ? -12.142 9.305 13.148 1.00 88.56 98 CYS A CA 1
ATOM 831 C C . CYS A 1 98 ? -13.190 9.362 14.266 1.00 88.56 98 CYS A C 1
ATOM 833 O O . CYS A 1 98 ? -14.288 8.843 14.087 1.00 88.56 98 CYS A O 1
ATOM 835 N N . HIS A 1 99 ? -12.857 9.965 15.411 1.00 90.88 99 HIS A N 1
ATOM 836 C CA . HIS A 1 99 ? -13.698 10.003 16.608 1.00 90.88 99 HIS A CA 1
ATOM 837 C C . HIS A 1 99 ? -14.172 8.611 17.065 1.00 90.88 99 HIS A C 1
ATOM 839 O O . HIS A 1 99 ? -15.296 8.447 17.541 1.00 90.88 99 HIS A O 1
ATOM 845 N N . ALA A 1 100 ? -13.306 7.605 16.933 1.00 90.69 100 ALA A N 1
ATOM 846 C CA . ALA A 1 100 ? -13.607 6.208 17.230 1.00 90.69 100 ALA A CA 1
ATOM 847 C C . ALA A 1 100 ? -12.418 5.538 17.924 1.00 90.69 100 ALA A C 1
ATOM 849 O O . ALA A 1 100 ? -11.280 5.951 17.727 1.00 90.69 100 ALA A O 1
ATOM 850 N N . LYS A 1 101 ? -12.687 4.514 18.742 1.00 91.75 101 LYS A N 1
ATOM 851 C CA . LYS A 1 101 ? -11.649 3.751 19.446 1.00 91.75 101 LYS A CA 1
ATOM 852 C C . LYS A 1 101 ? -11.353 2.438 18.739 1.00 91.75 101 LYS A C 1
ATOM 854 O O . LYS A 1 101 ? -12.279 1.727 18.355 1.00 91.75 101 LYS A O 1
ATOM 859 N N . VAL A 1 102 ? -10.076 2.105 18.655 1.00 92.62 102 VAL A N 1
ATOM 860 C CA . VAL A 1 102 ? -9.568 0.811 18.214 1.00 92.62 102 VAL A CA 1
ATOM 861 C C . VAL A 1 102 ? -9.481 -0.104 19.428 1.00 92.62 102 VAL A C 1
ATOM 863 O O . VAL A 1 102 ? -8.896 0.236 20.454 1.00 92.62 102 VAL A O 1
ATOM 866 N N . THR A 1 103 ? -10.103 -1.274 19.330 1.00 91.06 103 THR A N 1
ATOM 867 C CA . THR A 1 103 ? -10.099 -2.287 20.396 1.00 91.06 103 THR A CA 1
ATOM 868 C C . THR A 1 103 ? -9.098 -3.407 20.137 1.00 91.06 103 THR A C 1
ATOM 870 O O . THR A 1 103 ? -8.813 -4.196 21.037 1.00 91.06 103 THR A O 1
ATOM 873 N N . GLU A 1 104 ? -8.562 -3.491 18.922 1.00 93.75 104 GLU A N 1
ATOM 874 C CA . GLU A 1 104 ? -7.604 -4.523 18.551 1.00 93.75 104 GLU A CA 1
ATOM 875 C C . GLU A 1 104 ? -6.217 -4.270 19.152 1.00 93.75 104 GLU A C 1
ATOM 877 O O . GLU A 1 104 ? -5.753 -3.127 19.172 1.00 93.75 104 GLU A O 1
ATOM 882 N N . PRO A 1 105 ? -5.512 -5.328 19.597 1.00 95.81 105 PRO A N 1
ATOM 883 C CA . PRO A 1 105 ? -4.129 -5.209 20.041 1.00 95.81 105 PRO A CA 1
ATOM 884 C C . PRO A 1 105 ? -3.227 -4.671 18.927 1.00 95.81 105 PRO A C 1
ATOM 886 O O . PRO A 1 105 ? -3.294 -5.146 17.789 1.00 95.81 105 PRO A O 1
ATOM 889 N N . VAL A 1 106 ? -2.336 -3.736 19.268 1.00 95.75 106 VAL A N 1
ATOM 890 C CA . VAL A 1 106 ? -1.431 -3.081 18.308 1.00 95.75 106 VAL A CA 1
ATOM 891 C C . VAL A 1 106 ? -0.591 -4.104 17.546 1.00 95.75 106 VAL A C 1
ATOM 893 O O . VAL A 1 106 ? -0.410 -3.972 16.343 1.00 95.75 106 VAL A O 1
ATOM 896 N N . GLU A 1 107 ? -0.148 -5.176 18.198 1.00 95.56 107 GLU A N 1
ATOM 897 C CA . GLU A 1 107 ? 0.634 -6.245 17.573 1.00 95.56 107 GLU A CA 1
ATOM 898 C C . GLU A 1 107 ? -0.152 -6.978 16.478 1.00 95.56 107 GLU A C 1
ATOM 900 O O . GLU A 1 107 ? 0.417 -7.388 15.464 1.00 95.56 107 GLU A O 1
ATOM 905 N N . THR A 1 108 ? -1.467 -7.126 16.664 1.00 95.31 108 THR A N 1
ATOM 906 C CA . THR A 1 108 ? -2.351 -7.712 15.648 1.00 95.31 108 THR A CA 1
ATOM 907 C C . THR A 1 108 ? -2.508 -6.750 14.477 1.00 95.31 108 THR A C 1
ATOM 909 O O . THR A 1 108 ? -2.383 -7.167 13.328 1.00 95.31 108 THR A O 1
ATOM 912 N N . VAL A 1 109 ? -2.692 -5.455 14.760 1.00 95.50 109 VAL A N 1
ATOM 913 C CA . VAL A 1 109 ? -2.746 -4.408 13.729 1.00 95.50 109 VAL A CA 1
ATOM 914 C C . VAL A 1 109 ? -1.453 -4.381 12.913 1.00 95.50 109 VAL A C 1
ATOM 916 O O . VAL A 1 109 ? -1.525 -4.476 11.692 1.00 95.50 109 VAL A O 1
ATOM 919 N N . CYS A 1 110 ? -0.281 -4.337 13.559 1.00 95.88 110 CYS A N 1
ATOM 920 C CA . CYS A 1 110 ? 1.022 -4.410 12.892 1.00 95.88 110 CYS A CA 1
ATOM 921 C C . CYS A 1 110 ? 1.084 -5.610 11.952 1.00 95.88 110 CYS A C 1
ATOM 923 O O . CYS A 1 110 ? 1.332 -5.443 10.765 1.00 95.88 110 CYS A O 1
ATOM 925 N N . LYS A 1 111 ? 0.811 -6.814 12.464 1.00 95.50 111 LYS A N 1
ATOM 926 C CA . LYS A 1 111 ? 0.906 -8.053 11.685 1.00 95.50 111 LYS A CA 1
ATOM 927 C C . LYS A 1 111 ? -0.009 -8.052 10.458 1.00 95.50 111 LYS A C 1
ATOM 929 O O . LYS A 1 111 ? 0.408 -8.482 9.383 1.00 95.50 111 LYS A O 1
ATOM 934 N N . ASP A 1 112 ? -1.255 -7.622 10.613 1.00 96.00 112 ASP A N 1
ATOM 935 C CA . ASP A 1 112 ? -2.225 -7.683 9.522 1.00 96.00 112 ASP A CA 1
ATOM 936 C C . ASP A 1 112 ? -2.024 -6.574 8.494 1.00 96.00 112 ASP A C 1
ATOM 938 O O . ASP A 1 112 ? -2.102 -6.849 7.295 1.00 96.00 112 ASP A O 1
ATOM 942 N N . VAL A 1 113 ? -1.693 -5.357 8.933 1.00 96.38 113 VAL A N 1
ATOM 943 C CA . VAL A 1 113 ? -1.328 -4.256 8.032 1.00 96.38 113 VAL A CA 1
ATOM 944 C C . VAL A 1 113 ? -0.043 -4.588 7.275 1.00 96.38 113 VAL A C 1
ATOM 946 O O . VAL A 1 113 ? 0.033 -4.302 6.080 1.00 96.38 113 VAL A O 1
ATOM 949 N N . ASP A 1 114 ? 0.936 -5.219 7.926 1.00 96.69 114 ASP A N 1
ATOM 950 C CA . ASP A 1 114 ? 2.172 -5.682 7.290 1.00 96.69 114 ASP A CA 1
ATOM 951 C C . ASP A 1 114 ? 1.875 -6.644 6.136 1.00 96.69 114 ASP A C 1
ATOM 953 O O . ASP A 1 114 ? 2.286 -6.419 4.997 1.00 96.69 114 ASP A O 1
ATOM 957 N N . ASP A 1 115 ? 1.059 -7.667 6.395 1.00 96.50 115 ASP A N 1
ATOM 958 C CA . ASP A 1 115 ? 0.644 -8.629 5.374 1.00 96.50 115 ASP A CA 1
ATOM 959 C C . ASP A 1 115 ? -0.134 -7.960 4.223 1.00 96.50 115 ASP A C 1
ATOM 961 O O . ASP A 1 115 ? 0.141 -8.235 3.050 1.00 96.50 115 ASP A O 1
ATOM 965 N N . ILE A 1 116 ? -1.059 -7.038 4.531 1.00 96.88 116 ILE A N 1
ATOM 966 C CA . ILE A 1 116 ? -1.809 -6.280 3.515 1.00 96.88 116 ILE A CA 1
ATOM 967 C C . ILE A 1 116 ? -0.856 -5.446 2.657 1.00 96.88 116 ILE A C 1
ATOM 969 O O . ILE A 1 116 ? -0.914 -5.526 1.430 1.00 96.88 116 ILE A O 1
ATOM 973 N N . CYS A 1 117 ? 0.034 -4.664 3.274 1.00 97.06 117 CYS A N 1
ATOM 974 C CA . CYS A 1 117 ? 0.972 -3.807 2.555 1.00 97.06 117 CYS A CA 1
ATOM 975 C C . CYS A 1 117 ? 1.912 -4.646 1.685 1.00 97.06 117 CYS A C 1
ATOM 977 O O . CYS A 1 117 ? 2.075 -4.361 0.498 1.00 97.06 117 CYS A O 1
ATOM 979 N N . CYS A 1 118 ? 2.468 -5.728 2.230 1.00 96.75 118 CYS A N 1
ATOM 980 C CA . CYS A 1 118 ? 3.336 -6.639 1.496 1.00 96.75 118 CYS A CA 1
ATOM 981 C C . CYS A 1 118 ? 2.657 -7.188 0.234 1.00 96.75 118 CYS A C 1
ATOM 983 O O . CYS A 1 118 ? 3.224 -7.093 -0.863 1.00 96.75 118 CYS A O 1
ATOM 985 N N . LYS A 1 119 ? 1.428 -7.707 0.359 1.00 97.81 119 LYS A N 1
ATOM 986 C CA . LYS A 1 119 ? 0.649 -8.247 -0.767 1.00 97.81 119 LYS A CA 1
ATOM 987 C C . LYS A 1 119 ? 0.241 -7.163 -1.762 1.00 97.81 119 LYS A C 1
ATOM 989 O O . LYS A 1 119 ? 0.394 -7.356 -2.970 1.00 97.81 119 LYS A O 1
ATOM 994 N N . TYR A 1 120 ? -0.234 -6.021 -1.267 1.00 97.88 120 TYR A N 1
ATOM 995 C CA . TYR A 1 120 ? -0.652 -4.891 -2.091 1.00 97.88 120 TYR A CA 1
ATOM 996 C C . TYR A 1 120 ? 0.505 -4.366 -2.943 1.00 97.88 120 TYR A C 1
ATOM 998 O O . TYR A 1 120 ? 0.378 -4.270 -4.162 1.00 97.88 120 TYR A O 1
ATOM 1006 N N . PHE A 1 121 ? 1.661 -4.086 -2.336 1.00 97.44 121 PHE A N 1
ATOM 1007 C CA . PHE A 1 121 ? 2.810 -3.560 -3.068 1.00 97.44 121 PHE A CA 1
ATOM 1008 C C . PHE A 1 121 ? 3.452 -4.606 -3.985 1.00 97.44 121 PHE A C 1
ATOM 1010 O O . PHE A 1 121 ? 3.930 -4.239 -5.059 1.00 97.44 121 PHE A O 1
ATOM 1017 N N . HIS A 1 122 ? 3.433 -5.900 -3.646 1.00 97.69 122 HIS A N 1
ATOM 1018 C CA . HIS A 1 122 ? 3.849 -6.944 -4.593 1.00 97.69 122 HIS A CA 1
ATOM 1019 C C . HIS A 1 122 ? 2.989 -6.933 -5.857 1.00 97.69 122 HIS A C 1
ATOM 1021 O O . HIS A 1 122 ? 3.526 -6.895 -6.965 1.00 97.69 122 HIS A O 1
ATOM 1027 N N . TRP A 1 123 ? 1.667 -6.919 -5.694 1.00 98.12 123 TRP A N 1
ATOM 1028 C CA . TRP A 1 123 ? 0.736 -6.845 -6.814 1.00 98.12 123 TRP A CA 1
ATOM 1029 C C . TRP A 1 123 ? 0.908 -5.543 -7.609 1.00 98.12 123 TRP A C 1
ATOM 1031 O O . TRP A 1 123 ? 1.165 -5.581 -8.809 1.00 98.12 123 TRP A O 1
ATOM 1041 N N . LEU A 1 124 ? 0.867 -4.389 -6.941 1.00 97.44 124 LEU A N 1
ATOM 1042 C CA . LEU A 1 124 ? 0.930 -3.082 -7.594 1.00 97.44 124 LEU A CA 1
ATOM 1043 C C . LEU A 1 124 ? 2.219 -2.921 -8.407 1.00 97.44 124 LEU A C 1
ATOM 1045 O O . LEU A 1 124 ? 2.201 -2.451 -9.541 1.00 97.44 124 LEU A O 1
ATOM 1049 N N . THR A 1 125 ? 3.357 -3.325 -7.845 1.00 97.00 125 THR A N 1
ATOM 1050 C CA . THR A 1 125 ? 4.651 -3.193 -8.528 1.00 97.00 125 THR A CA 1
ATOM 1051 C C . THR A 1 125 ? 4.787 -4.147 -9.712 1.00 97.00 125 THR A C 1
ATOM 1053 O O . THR A 1 125 ? 5.444 -3.792 -10.693 1.00 97.00 125 THR A O 1
ATOM 1056 N N . HIS A 1 126 ? 4.137 -5.314 -9.665 1.00 97.62 126 HIS A N 1
ATOM 1057 C CA . HIS A 1 126 ? 4.015 -6.210 -10.812 1.00 97.62 126 HIS A CA 1
ATOM 1058 C C . HIS A 1 126 ? 3.231 -5.547 -11.951 1.00 97.62 126 HIS A C 1
ATOM 1060 O O . HIS A 1 126 ? 3.761 -5.423 -13.062 1.00 97.62 126 HIS A O 1
ATOM 1066 N N . GLU A 1 127 ? 2.030 -5.044 -11.659 1.00 97.69 127 GLU A N 1
ATOM 1067 C CA . GLU A 1 127 ? 1.168 -4.378 -12.641 1.00 97.69 127 GLU A CA 1
ATOM 1068 C C . GLU A 1 127 ? 1.858 -3.154 -13.258 1.00 97.69 127 GLU A C 1
ATOM 1070 O O . GLU A 1 127 ? 1.956 -3.032 -14.479 1.00 97.69 127 GLU A O 1
ATOM 1075 N N . LEU A 1 128 ? 2.453 -2.293 -12.427 1.00 95.69 128 LEU A N 1
ATOM 1076 C CA . LEU A 1 128 ? 3.177 -1.103 -12.879 1.00 95.69 128 LEU A CA 1
ATOM 1077 C C . LEU A 1 128 ? 4.399 -1.440 -13.739 1.00 95.69 128 LEU A C 1
ATOM 1079 O O . LEU A 1 128 ? 4.691 -0.723 -14.693 1.00 95.69 128 LEU A O 1
ATOM 1083 N N . SER A 1 129 ? 5.117 -2.523 -13.437 1.00 96.06 129 SER A N 1
ATOM 1084 C CA . SER A 1 129 ? 6.261 -2.936 -14.258 1.00 96.06 129 SER A CA 1
ATOM 1085 C C . SER A 1 129 ? 5.857 -3.523 -15.613 1.00 96.06 129 SER A C 1
ATOM 1087 O O . SER A 1 129 ? 6.651 -3.481 -16.554 1.00 96.06 129 SER A O 1
ATOM 1089 N N . THR A 1 130 ? 4.632 -4.046 -15.709 1.00 95.38 130 THR A N 1
ATOM 1090 C CA . THR A 1 130 ? 4.094 -4.695 -16.910 1.00 95.38 130 THR A CA 1
ATOM 1091 C C . THR A 1 130 ? 3.400 -3.686 -17.820 1.00 95.38 130 THR A C 1
ATOM 1093 O O . THR A 1 130 ? 3.688 -3.627 -19.015 1.00 95.38 130 THR A O 1
ATOM 1096 N N . TYR A 1 131 ? 2.519 -2.863 -17.250 1.00 96.00 131 TYR A N 1
ATOM 1097 C CA . TYR A 1 131 ? 1.621 -1.978 -17.994 1.00 96.00 131 TYR A CA 1
ATOM 1098 C C . TYR A 1 131 ? 1.977 -0.493 -17.856 1.00 96.00 131 TYR A C 1
ATOM 1100 O O . TYR A 1 131 ? 1.516 0.327 -18.645 1.00 96.00 131 TYR A O 1
ATOM 1108 N N . GLY A 1 132 ? 2.798 -0.119 -16.870 1.00 94.00 132 GLY A N 1
ATOM 1109 C CA . GLY A 1 132 ? 3.148 1.277 -16.576 1.00 94.00 132 GLY A CA 1
ATOM 1110 C C . GLY A 1 132 ? 2.063 2.056 -15.827 1.00 94.00 132 GLY A C 1
ATOM 1111 O O . GLY A 1 132 ? 2.357 3.100 -15.243 1.00 94.00 132 GLY A O 1
ATOM 1112 N N . CYS A 1 133 ? 0.831 1.550 -15.793 1.00 95.75 133 CYS A N 1
ATOM 1113 C CA . CYS A 1 133 ? -0.284 2.112 -15.042 1.00 95.75 133 CYS A CA 1
ATOM 1114 C C . CYS A 1 133 ? -1.261 1.029 -14.566 1.00 95.75 133 CYS A C 1
ATOM 1116 O O . CYS A 1 133 ? -1.243 -0.096 -15.060 1.00 95.75 133 CYS A O 1
ATOM 1118 N N . VAL A 1 134 ? -2.110 1.392 -13.604 1.00 96.44 134 VAL A N 1
ATOM 1119 C CA . VAL A 1 134 ? -3.182 0.561 -13.044 1.00 96.44 134 VAL A CA 1
ATOM 1120 C C . VAL A 1 134 ? -4.449 1.403 -12.956 1.00 96.44 134 VAL A C 1
ATOM 1122 O O . VAL A 1 134 ? -4.396 2.567 -12.555 1.00 96.44 134 VAL A O 1
ATOM 1125 N N . ALA A 1 135 ? -5.597 0.846 -13.342 1.00 94.88 135 ALA A N 1
ATOM 1126 C CA . ALA A 1 135 ? -6.859 1.565 -13.224 1.00 94.88 135 ALA A CA 1
ATOM 1127 C C . ALA A 1 135 ? -7.283 1.678 -11.751 1.00 94.88 135 ALA A C 1
ATOM 1129 O O . ALA A 1 135 ? -7.153 0.723 -10.988 1.00 94.88 135 ALA A O 1
ATOM 1130 N N . ASN A 1 136 ? -7.864 2.816 -11.360 1.00 93.81 136 ASN A N 1
ATOM 1131 C CA . ASN A 1 136 ? -8.314 3.027 -9.978 1.00 93.81 136 ASN A CA 1
ATOM 1132 C C . ASN A 1 136 ? -9.296 1.938 -9.509 1.00 93.81 136 ASN A C 1
ATOM 1134 O O . ASN A 1 136 ? -9.187 1.480 -8.382 1.00 93.81 136 ASN A O 1
ATOM 1138 N N . ALA A 1 137 ? -10.191 1.471 -10.387 1.00 93.94 137 ALA A N 1
ATOM 1139 C CA . ALA A 1 137 ? -11.123 0.389 -10.065 1.00 93.94 137 ALA A CA 1
ATOM 1140 C C . ALA A 1 137 ? -10.405 -0.913 -9.661 1.00 93.94 137 ALA A C 1
ATOM 1142 O O . ALA A 1 137 ? -10.821 -1.562 -8.712 1.00 93.94 137 ALA A O 1
ATOM 1143 N N . GLN A 1 138 ? -9.287 -1.255 -10.311 1.00 96.06 138 GLN A N 1
ATOM 1144 C CA . GLN A 1 138 ? -8.504 -2.446 -9.960 1.00 96.06 138 GLN A CA 1
ATOM 1145 C C . GLN A 1 138 ? -7.798 -2.287 -8.607 1.00 96.06 138 GLN A C 1
ATOM 1147 O O . GLN A 1 138 ? -7.630 -3.261 -7.880 1.00 96.06 138 GLN A O 1
ATOM 1152 N N . ILE A 1 139 ? -7.376 -1.064 -8.263 1.00 95.62 139 ILE A N 1
ATOM 1153 C CA . ILE A 1 139 ? -6.809 -0.753 -6.942 1.00 95.62 139 ILE A CA 1
ATOM 1154 C C . ILE A 1 139 ? -7.881 -0.919 -5.865 1.00 95.62 139 ILE A C 1
ATOM 1156 O O . ILE A 1 139 ? -7.626 -1.574 -4.858 1.00 95.62 139 ILE A O 1
ATOM 1160 N N . ASP A 1 140 ? -9.075 -0.372 -6.098 1.00 94.31 140 ASP A N 1
ATOM 1161 C CA . ASP A 1 140 ? -10.210 -0.494 -5.182 1.00 94.31 140 ASP A CA 1
ATOM 1162 C C . ASP A 1 140 ? -10.578 -1.972 -4.961 1.00 94.31 140 ASP A C 1
ATOM 1164 O O . ASP A 1 140 ? -10.640 -2.421 -3.817 1.00 94.31 140 ASP A O 1
ATOM 1168 N N . GLU A 1 141 ? -10.731 -2.741 -6.046 1.00 95.50 141 GLU A N 1
ATOM 1169 C CA . GLU A 1 141 ? -11.003 -4.185 -6.012 1.00 95.50 141 GLU A CA 1
ATOM 1170 C C . GLU A 1 141 ? -9.928 -4.952 -5.236 1.00 95.50 141 GLU A C 1
ATOM 1172 O O . GLU A 1 141 ? -10.252 -5.796 -4.398 1.00 95.50 141 GLU A O 1
ATOM 1177 N N . LYS A 1 142 ? -8.644 -4.636 -5.462 1.00 96.75 142 LYS A N 1
ATOM 1178 C CA . LYS A 1 142 ? -7.545 -5.308 -4.764 1.00 96.75 142 LYS A CA 1
ATOM 1179 C C . LYS A 1 142 ? -7.524 -4.988 -3.273 1.00 96.75 142 LYS A C 1
ATOM 1181 O O . LYS A 1 142 ? -7.265 -5.875 -2.464 1.00 96.75 142 LYS A O 1
ATOM 1186 N N . LEU A 1 143 ? -7.776 -3.737 -2.894 1.00 95.44 143 LEU A N 1
ATOM 1187 C CA . LEU A 1 143 ? -7.860 -3.352 -1.486 1.00 95.44 143 LEU A CA 1
ATOM 1188 C C . LEU A 1 143 ? -9.030 -4.063 -0.798 1.00 95.44 143 LEU A C 1
ATOM 1190 O O . LEU A 1 143 ? -8.858 -4.566 0.310 1.00 95.44 143 LEU A O 1
ATOM 1194 N N . ASP A 1 144 ? -10.182 -4.163 -1.462 1.00 94.44 144 ASP A N 1
ATOM 1195 C CA . ASP A 1 144 ? -11.342 -4.886 -0.937 1.00 94.44 144 ASP A CA 1
ATOM 1196 C C . ASP A 1 144 ? -11.089 -6.382 -0.762 1.00 94.44 144 ASP A C 1
ATOM 1198 O O . ASP A 1 144 ? -11.492 -6.949 0.254 1.00 94.44 144 ASP A O 1
ATOM 1202 N N . GLU A 1 145 ? -10.399 -7.018 -1.710 1.00 95.50 145 GLU A N 1
ATOM 1203 C CA . GLU A 1 145 ? -9.939 -8.406 -1.588 1.00 95.50 145 GLU A CA 1
ATOM 1204 C C . GLU A 1 145 ? -9.060 -8.582 -0.337 1.00 95.50 145 GLU A C 1
ATOM 1206 O O . GLU A 1 145 ? -9.370 -9.391 0.538 1.00 95.50 145 GLU A O 1
ATOM 1211 N N . LEU A 1 146 ? -8.007 -7.768 -0.203 1.00 95.81 146 LEU A N 1
ATOM 1212 C CA . LEU A 1 146 ? -7.023 -7.896 0.879 1.00 95.81 146 LEU A CA 1
ATOM 1213 C C . LEU A 1 146 ? -7.605 -7.604 2.267 1.00 95.81 146 LEU A C 1
ATOM 1215 O O . LEU A 1 146 ? -7.224 -8.240 3.248 1.00 95.81 146 LEU A O 1
ATOM 1219 N N . LEU A 1 147 ? -8.522 -6.643 2.366 1.00 93.62 147 LEU A N 1
ATOM 1220 C CA . LEU A 1 147 ? -9.200 -6.308 3.618 1.00 93.62 147 LEU A CA 1
ATOM 1221 C C . LEU A 1 147 ? -10.228 -7.382 4.000 1.00 93.62 147 LEU A C 1
ATOM 1223 O O . LEU A 1 147 ? -10.362 -7.726 5.178 1.00 93.62 147 LEU A O 1
ATOM 1227 N N . ARG A 1 148 ? -10.921 -7.970 3.018 1.00 92.00 148 ARG A N 1
ATOM 1228 C CA . ARG A 1 148 ? -11.861 -9.075 3.252 1.00 92.00 148 ARG A CA 1
ATOM 1229 C C . ARG A 1 148 ? -11.157 -10.327 3.763 1.00 92.00 148 ARG A C 1
ATOM 1231 O O . ARG A 1 148 ? -11.664 -10.948 4.693 1.00 92.00 148 ARG A O 1
ATOM 1238 N N . ASP A 1 149 ? -9.969 -10.640 3.248 1.00 88.06 149 ASP A N 1
ATOM 1239 C CA . ASP A 1 149 ? -9.133 -11.747 3.741 1.00 88.06 149 ASP A CA 1
ATOM 1240 C C . ASP A 1 149 ? -8.784 -11.619 5.235 1.00 88.06 149 ASP A C 1
ATOM 1242 O O . ASP A 1 149 ? -8.513 -12.615 5.906 1.00 88.06 149 ASP A O 1
ATOM 1246 N N . LYS A 1 150 ? -8.813 -10.394 5.777 1.00 86.06 150 LYS A N 1
ATOM 1247 C CA . LYS A 1 150 ? -8.608 -10.097 7.204 1.00 86.06 150 LYS A CA 1
ATOM 1248 C C . LYS A 1 150 ? -9.901 -10.009 8.014 1.00 86.06 150 LYS A C 1
ATOM 1250 O O . LYS A 1 150 ? -9.867 -9.593 9.167 1.00 86.06 150 LYS A O 1
ATOM 1255 N N . GLY A 1 151 ? -11.040 -10.375 7.429 1.00 80.88 151 GLY A N 1
ATOM 1256 C CA . GLY A 1 151 ? -12.346 -10.302 8.084 1.00 80.88 151 GLY A CA 1
ATOM 1257 C C . GLY A 1 151 ? -12.865 -8.875 8.276 1.00 80.88 151 GLY A C 1
ATOM 1258 O O . GLY A 1 151 ? -13.721 -8.656 9.126 1.00 80.88 151 GLY A O 1
ATOM 1259 N N . ARG A 1 152 ? -12.353 -7.895 7.513 1.00 79.31 152 ARG A N 1
ATOM 1260 C CA . ARG A 1 152 ? -12.745 -6.476 7.632 1.00 79.31 152 ARG A CA 1
ATOM 1261 C C . ARG A 1 152 ? -13.957 -6.080 6.793 1.00 79.31 152 ARG A C 1
ATOM 1263 O O . ARG A 1 152 ? -14.481 -4.990 6.976 1.00 79.31 152 ARG A O 1
ATOM 1270 N N . PHE A 1 153 ? -14.436 -6.970 5.927 1.00 67.25 153 PHE A N 1
ATOM 1271 C CA . PHE A 1 153 ? -15.690 -6.804 5.197 1.00 67.25 153 PHE A CA 1
ATOM 1272 C C . PHE A 1 153 ? -16.541 -8.067 5.334 1.00 67.25 153 PHE A C 1
ATOM 1274 O O . PHE A 1 153 ? -16.083 -9.159 4.996 1.00 67.25 153 PHE A O 1
ATOM 1281 N N . ASN A 1 154 ? -17.786 -7.917 5.789 1.00 51.09 154 ASN A N 1
ATOM 1282 C CA . ASN A 1 154 ? -18.794 -8.971 5.697 1.00 51.09 154 ASN A CA 1
ATOM 1283 C C . ASN A 1 154 ? -19.489 -8.882 4.333 1.00 51.09 154 ASN A C 1
ATOM 1285 O O . ASN A 1 154 ? -19.829 -7.789 3.881 1.00 51.09 154 ASN A O 1
ATOM 1289 N N . ASN A 1 155 ? -19.694 -10.026 3.672 1.00 42.66 155 ASN A N 1
ATOM 1290 C CA . ASN A 1 155 ? -20.501 -10.089 2.453 1.00 42.66 155 ASN A CA 1
ATOM 1291 C C . ASN A 1 155 ? -21.921 -9.593 2.785 1.00 42.66 155 ASN A C 1
ATOM 1293 O O . ASN A 1 155 ? -22.622 -10.250 3.556 1.00 42.66 155 ASN A O 1
ATOM 1297 N N . MET A 1 156 ? -22.317 -8.446 2.227 1.00 38.50 156 MET A N 1
ATOM 1298 C CA . MET A 1 156 ? -23.733 -8.150 1.992 1.00 38.50 156 MET A CA 1
ATOM 1299 C C . MET A 1 156 ? -24.211 -8.927 0.772 1.00 38.50 156 MET A C 1
ATOM 1301 O O . MET A 1 156 ? -23.441 -8.990 -0.215 1.00 38.50 156 MET A O 1
#

Radius of gyration: 16.89 Å; chains: 1; bounding box: 56×24×44 Å